Protein AF-A0A2A4WIP5-F1 (afdb_monomer_lite)

Foldseek 3Di:
DPPPPDAAEEEFEDPDDPDPDDDDDDDGPQVVVVVVCVVVVHWYKYWDDQQDWWADPNDTDGLVVVVVPWDWDFDDWDADPNDTWIKIKTKDKIKDQDFRDPDPDDDDDPGPSDDIDIWMWMKIFTAHPVRDGPDITTMIIRDDPDDSVVSVVVVSVVVVVVD

pLDDT: mean 73.3, std 21.42, range [25.03, 96.56]

Radius of gyration: 16.97 Å; chains: 1; bounding box: 53×35×49 Å

Structure (mmCIF, N/CA/C/O backbone):
data_AF-A0A2A4WIP5-F1
#
_entry.id   AF-A0A2A4WIP5-F1
#
loop_
_atom_site.group_PDB
_atom_site.id
_atom_site.type_symbol
_atom_site.label_atom_id
_atom_site.label_alt_id
_atom_site.label_comp_id
_atom_site.label_asym_id
_atom_site.label_entity_id
_atom_site.label_seq_id
_atom_site.pdbx_PDB_ins_code
_atom_site.Cartn_x
_atom_site.Cartn_y
_atom_site.Cartn_z
_atom_site.occupancy
_atom_site.B_iso_or_equiv
_atom_site.auth_seq_id
_atom_site.auth_comp_id
_atom_site.auth_asym_id
_atom_site.auth_atom_id
_atom_site.pdbx_PDB_model_num
ATOM 1 N N . MET A 1 1 ? -38.516 9.021 0.463 1.00 32.97 1 MET A N 1
ATOM 2 C CA . MET A 1 1 ? -37.370 8.826 -0.449 1.00 32.97 1 MET A CA 1
ATOM 3 C C . MET A 1 1 ? -36.103 9.028 0.365 1.00 32.97 1 MET A C 1
ATOM 5 O O . MET A 1 1 ? -35.825 10.153 0.758 1.00 32.97 1 MET A O 1
ATOM 9 N N . LEU A 1 2 ? -35.417 7.947 0.738 1.00 35.66 2 LEU A N 1
ATOM 10 C CA . LEU A 1 2 ? -34.141 8.035 1.451 1.00 35.66 2 LEU A CA 1
ATOM 11 C C . LEU A 1 2 ? -33.086 8.501 0.448 1.00 35.66 2 LEU A C 1
ATOM 13 O O . LEU A 1 2 ? -32.779 7.789 -0.504 1.00 35.66 2 LEU A O 1
ATOM 17 N N . SER A 1 3 ? -32.603 9.728 0.629 1.00 36.44 3 SER A N 1
ATOM 18 C CA . SER A 1 3 ? -31.491 10.271 -0.142 1.00 36.44 3 SER A CA 1
ATOM 19 C C . SER A 1 3 ? -30.253 9.432 0.171 1.00 36.44 3 SER A C 1
ATOM 21 O O . SER A 1 3 ? -29.687 9.522 1.259 1.00 36.44 3 SER A O 1
ATOM 23 N N . SER A 1 4 ? -29.888 8.551 -0.758 1.00 39.81 4 SER A N 1
ATOM 24 C CA . SER A 1 4 ? -28.618 7.831 -0.760 1.00 39.81 4 SER A CA 1
ATOM 25 C C . SER A 1 4 ? -27.509 8.856 -0.994 1.00 39.81 4 SER A C 1
ATOM 27 O O . SER A 1 4 ? -27.128 9.115 -2.135 1.00 39.81 4 SER A O 1
ATOM 29 N N . GLN A 1 5 ? -27.020 9.488 0.073 1.00 43.44 5 GLN A N 1
ATOM 30 C CA . GLN A 1 5 ? -25.756 10.213 0.008 1.00 43.44 5 GLN A CA 1
ATOM 31 C C . GLN A 1 5 ? -24.664 9.186 -0.288 1.00 43.44 5 GLN A C 1
ATOM 33 O O . GLN A 1 5 ? -24.347 8.352 0.558 1.00 43.44 5 GLN A O 1
ATOM 38 N N . SER A 1 6 ? -24.125 9.216 -1.507 1.00 48.66 6 SER A N 1
ATOM 39 C CA . SER A 1 6 ? -22.929 8.451 -1.846 1.00 48.66 6 SER A CA 1
ATOM 40 C C . SER A 1 6 ? -21.809 8.847 -0.879 1.00 48.66 6 SER A C 1
ATOM 42 O O . SER A 1 6 ? -21.550 10.046 -0.733 1.00 48.66 6 SER A O 1
ATOM 44 N N . PRO A 1 7 ? -21.150 7.892 -0.206 1.00 53.97 7 PRO A N 1
ATOM 45 C CA . PRO A 1 7 ? -20.068 8.217 0.709 1.00 53.97 7 PRO A CA 1
ATOM 46 C C . PRO A 1 7 ? -18.918 8.871 -0.066 1.00 53.97 7 PRO A C 1
ATOM 48 O O . PRO A 1 7 ? -18.385 8.313 -1.025 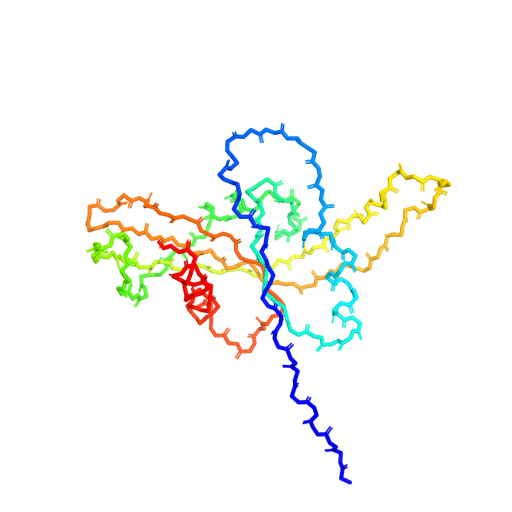1.00 53.97 7 PRO A O 1
ATOM 51 N N . SER A 1 8 ? -18.549 10.086 0.337 1.00 61.72 8 SER A N 1
ATOM 52 C CA . SER A 1 8 ? -17.430 10.825 -0.248 1.00 61.72 8 SER A CA 1
ATOM 53 C C . SER A 1 8 ? -16.105 10.126 0.069 1.00 61.72 8 SER A C 1
ATOM 55 O O . SER A 1 8 ? -15.853 9.772 1.221 1.00 61.72 8 SER A O 1
ATOM 57 N N . LEU A 1 9 ? -15.237 9.957 -0.935 1.00 64.62 9 LEU A N 1
ATOM 58 C CA . LEU A 1 9 ? -13.878 9.440 -0.752 1.00 64.62 9 LEU A CA 1
ATOM 59 C C . LEU A 1 9 ? -12.902 10.592 -0.482 1.00 64.62 9 LEU A C 1
ATOM 61 O O . LEU A 1 9 ? -12.697 11.460 -1.332 1.00 64.62 9 LEU A O 1
ATOM 65 N N . ILE A 1 10 ? -12.242 10.571 0.674 1.00 70.69 10 ILE A N 1
ATOM 66 C CA . ILE A 1 10 ? -11.171 11.507 1.024 1.00 70.69 10 ILE A CA 1
ATOM 67 C C . ILE A 1 10 ? -9.809 10.832 0.823 1.00 70.69 10 ILE A C 1
ATOM 69 O O . ILE A 1 10 ? -9.449 9.887 1.525 1.00 70.69 10 ILE A O 1
ATOM 73 N N . ILE A 1 11 ? -8.995 11.372 -0.087 1.00 66.56 11 ILE A N 1
ATOM 74 C CA . ILE A 1 11 ? -7.601 10.943 -0.280 1.00 66.56 11 ILE A CA 1
ATOM 75 C C . ILE A 1 11 ? -6.670 11.954 0.406 1.00 66.56 11 ILE A C 1
ATOM 77 O O . ILE A 1 11 ? -6.438 13.049 -0.112 1.00 66.56 11 ILE A O 1
ATOM 81 N N . ARG A 1 12 ? -6.096 11.602 1.567 1.00 62.88 12 ARG A N 1
ATOM 82 C CA . ARG A 1 12 ? -5.120 12.451 2.286 1.00 62.88 12 ARG A CA 1
ATOM 83 C C . ARG A 1 12 ? -3.723 11.845 2.289 1.00 62.88 12 ARG A C 1
ATOM 85 O O . ARG A 1 12 ? -3.531 10.648 2.430 1.00 62.88 12 ARG A O 1
ATOM 92 N N . THR A 1 13 ? -2.719 12.702 2.171 1.00 50.56 13 THR A N 1
ATOM 93 C CA . THR A 1 13 ? -1.302 12.324 2.181 1.00 50.56 13 THR A CA 1
ATOM 94 C C . THR A 1 13 ? -0.522 13.439 2.852 1.00 50.56 13 THR A C 1
ATOM 96 O O . THR A 1 13 ? -0.833 14.606 2.594 1.00 50.56 13 THR A O 1
ATOM 99 N N . PRO A 1 14 ? 0.494 13.132 3.674 1.00 39.66 14 PRO A N 1
ATOM 100 C CA . PRO A 1 14 ? 1.449 14.148 4.081 1.00 39.66 14 PRO A CA 1
ATOM 101 C C . PRO A 1 14 ? 2.129 14.715 2.826 1.00 39.66 14 PRO A C 1
ATOM 103 O O . PRO A 1 14 ? 2.626 13.962 1.987 1.00 39.66 14 PRO A O 1
ATOM 106 N N . ALA A 1 15 ? 2.100 16.039 2.668 1.00 31.72 15 ALA A N 1
ATOM 107 C CA . ALA A 1 15 ? 2.773 16.726 1.571 1.00 31.72 15 ALA A CA 1
ATOM 108 C C . ALA A 1 15 ? 4.271 16.368 1.560 1.00 31.72 15 ALA A C 1
ATOM 110 O O . ALA A 1 15 ? 4.883 16.251 2.625 1.00 31.72 15 ALA A O 1
ATOM 111 N N . LYS A 1 16 ? 4.827 16.167 0.355 1.00 35.34 16 LYS A N 1
ATOM 112 C CA . LYS A 1 16 ? 6.231 15.828 0.061 1.00 35.34 16 LYS A CA 1
ATOM 113 C C . LYS A 1 16 ? 7.215 16.320 1.132 1.00 35.34 16 LYS A C 1
ATOM 115 O O . LYS A 1 16 ? 7.577 17.492 1.160 1.00 35.34 16 LYS A O 1
ATOM 120 N N . ARG A 1 17 ? 7.744 15.386 1.922 1.00 31.23 17 ARG A N 1
ATOM 121 C CA . ARG A 1 17 ? 9.170 15.353 2.261 1.00 31.23 17 ARG A CA 1
ATOM 122 C C . ARG A 1 17 ? 9.625 13.909 2.155 1.00 31.23 17 ARG A C 1
ATOM 124 O O . ARG A 1 17 ? 9.061 13.021 2.791 1.00 31.23 17 ARG A O 1
ATOM 131 N N . GLU A 1 18 ? 10.598 13.674 1.285 1.00 37.09 18 GLU A N 1
ATOM 132 C CA . GLU A 1 18 ? 11.438 12.484 1.332 1.00 37.09 18 GLU A CA 1
ATOM 133 C C . GLU A 1 18 ? 11.967 12.362 2.767 1.00 37.09 18 GLU A C 1
ATOM 135 O O . GLU A 1 18 ? 12.732 13.205 3.223 1.00 37.09 18 GLU A O 1
ATOM 140 N N . CYS A 1 19 ? 11.493 11.381 3.534 1.00 28.95 19 CYS A N 1
ATOM 141 C CA . CYS A 1 19 ? 11.891 11.226 4.932 1.00 28.95 19 CYS A CA 1
ATOM 142 C C . CYS A 1 19 ? 12.852 10.049 5.084 1.00 28.95 19 CYS A C 1
ATOM 144 O O . CYS A 1 19 ? 12.496 9.009 5.633 1.00 28.95 19 CYS A O 1
ATOM 146 N N . ASN A 1 20 ? 14.091 10.271 4.648 1.00 25.62 20 ASN A N 1
ATOM 147 C CA . ASN A 1 20 ? 15.257 9.844 5.415 1.00 25.62 20 ASN A CA 1
ATOM 148 C C . ASN A 1 20 ? 15.462 10.884 6.530 1.00 25.62 20 ASN A C 1
ATOM 150 O O . ASN A 1 20 ? 16.055 11.918 6.262 1.00 25.62 20 ASN A O 1
ATOM 154 N N . TYR A 1 21 ? 14.885 10.660 7.718 1.00 25.03 21 TYR A N 1
ATOM 155 C CA . TYR A 1 21 ? 15.354 11.072 9.063 1.00 25.03 21 TYR A CA 1
ATOM 156 C C . TYR A 1 21 ? 14.197 11.014 10.086 1.00 25.03 21 TYR A C 1
ATOM 158 O O . TYR A 1 21 ? 13.045 11.284 9.728 1.00 25.03 21 TYR A O 1
ATOM 166 N N . PRO A 1 22 ? 14.465 10.665 11.361 1.00 37.84 22 PRO A N 1
ATOM 167 C CA . PRO A 1 22 ? 13.455 10.622 12.403 1.00 37.84 22 PRO A CA 1
ATOM 168 C C . PRO A 1 22 ? 13.211 12.010 13.022 1.00 37.84 22 PRO A C 1
ATOM 170 O O . PRO A 1 22 ? 14.144 12.735 13.346 1.00 37.84 22 PRO A O 1
ATOM 173 N N . ASP A 1 23 ? 11.928 12.277 13.274 1.00 31.64 23 ASP A N 1
ATOM 174 C CA . ASP A 1 23 ? 11.356 13.079 14.369 1.00 31.64 23 ASP A CA 1
ATOM 175 C C . ASP A 1 23 ? 10.575 14.376 14.027 1.00 31.64 23 ASP A C 1
ATOM 177 O O . ASP A 1 23 ? 10.993 15.239 13.262 1.00 31.64 23 ASP A O 1
ATOM 181 N N . ARG A 1 24 ? 9.433 14.470 14.732 1.00 29.50 24 ARG A N 1
ATOM 182 C CA . ARG A 1 24 ? 8.460 15.561 14.978 1.00 29.50 24 ARG A CA 1
ATOM 183 C C . ARG A 1 24 ? 7.457 15.986 13.898 1.00 29.50 24 ARG A C 1
ATOM 185 O O . ARG A 1 24 ? 7.794 16.429 12.811 1.00 29.50 24 ARG A O 1
ATOM 192 N N . GLY A 1 25 ? 6.184 15.977 14.311 1.00 31.66 25 GLY A N 1
ATOM 193 C CA . GLY A 1 25 ? 5.086 16.725 13.688 1.00 31.66 25 GLY A CA 1
ATOM 194 C C . GLY A 1 25 ? 4.093 15.843 12.942 1.00 31.66 25 GLY A C 1
ATOM 195 O O . GLY A 1 25 ? 4.315 15.471 11.791 1.00 31.66 25 GLY A O 1
ATOM 196 N N . GLY A 1 26 ? 3.010 15.469 13.624 1.00 47.72 26 GLY A N 1
ATOM 197 C CA . GLY A 1 26 ? 1.880 14.742 13.063 1.00 47.72 26 GLY A CA 1
ATOM 198 C C . GLY A 1 26 ? 0.687 15.666 12.895 1.00 47.72 26 GLY A C 1
ATOM 199 O O . GLY A 1 26 ? 0.313 16.322 13.855 1.00 47.72 26 GLY A O 1
ATOM 200 N N . GLU A 1 27 ? 0.088 15.665 11.706 1.00 41.56 27 GLU A N 1
ATOM 201 C CA . GLU A 1 27 ? -1.247 16.238 11.468 1.00 41.56 27 GLU A CA 1
ATOM 202 C C . GLU A 1 27 ? -2.054 15.406 10.453 1.00 41.56 27 GLU A C 1
ATOM 204 O O . GLU A 1 27 ? -3.265 15.273 10.602 1.00 41.56 27 GLU A O 1
ATOM 209 N N . ALA A 1 28 ? -1.409 14.741 9.484 1.00 39.84 28 ALA A N 1
ATOM 210 C CA . ALA A 1 28 ? -2.116 13.943 8.471 1.00 39.84 28 ALA A CA 1
ATOM 211 C C . ALA A 1 28 ? -2.445 12.491 8.890 1.00 39.84 28 ALA A C 1
ATOM 213 O O . ALA A 1 28 ? -3.459 11.963 8.449 1.00 39.84 28 ALA A O 1
ATOM 214 N N . ASP A 1 29 ? -1.646 11.878 9.775 1.00 50.09 29 ASP A N 1
ATOM 215 C CA . ASP A 1 29 ? -1.783 10.465 10.201 1.00 50.09 29 ASP A CA 1
ATOM 216 C C . ASP A 1 29 ? -2.377 10.320 11.616 1.00 50.09 29 ASP A C 1
ATOM 218 O O . ASP A 1 29 ? -2.203 9.307 12.305 1.00 50.09 29 ASP A O 1
ATOM 222 N N . SER A 1 30 ? -3.008 11.375 12.127 1.00 57.28 30 SER A N 1
ATOM 223 C CA . SER A 1 30 ? -3.600 11.345 13.460 1.00 57.28 30 SER A CA 1
ATOM 224 C C . SER A 1 30 ? -4.820 10.432 13.439 1.00 57.28 30 SER A C 1
ATOM 226 O O . SER A 1 30 ? -5.824 10.759 12.818 1.00 57.28 30 SER A O 1
ATOM 228 N N . ILE A 1 31 ? -4.766 9.319 14.180 1.00 62.38 31 ILE A N 1
ATOM 229 C CA . ILE A 1 31 ? -5.895 8.386 14.344 1.00 62.38 31 ILE A CA 1
ATOM 230 C C . ILE A 1 31 ? -7.194 9.081 14.796 1.00 62.38 31 ILE A C 1
ATOM 232 O O . ILE A 1 31 ? -8.275 8.554 14.582 1.00 62.38 31 ILE A O 1
ATOM 236 N N . GLY A 1 32 ? -7.098 10.282 15.381 1.00 60.56 32 GLY A N 1
ATOM 237 C CA . GLY A 1 32 ? -8.252 11.135 15.666 1.00 60.56 32 GLY A CA 1
ATOM 238 C C . GLY A 1 32 ? -9.052 11.528 14.418 1.00 60.56 32 GLY A C 1
ATOM 239 O O . GLY A 1 32 ? -10.268 11.412 14.446 1.00 60.56 32 GLY A O 1
ATOM 240 N N . HIS A 1 33 ? -8.395 11.905 13.314 1.00 66.50 33 HIS A N 1
ATOM 241 C CA . HIS A 1 33 ? -9.088 12.207 12.053 1.00 66.50 33 HIS A CA 1
ATOM 242 C C . HIS A 1 33 ? -9.711 10.951 11.440 1.00 66.50 33 HIS A C 1
ATOM 244 O O . HIS A 1 33 ? -10.838 10.999 10.969 1.00 66.50 33 HIS A O 1
ATOM 250 N N . ILE A 1 34 ? -9.007 9.816 11.507 1.00 70.06 34 ILE A N 1
ATOM 251 C CA . ILE A 1 34 ? -9.531 8.533 11.020 1.00 70.06 34 ILE A CA 1
ATOM 252 C C . ILE A 1 34 ? -10.792 8.140 11.799 1.00 70.06 34 ILE A C 1
ATOM 254 O O . ILE A 1 34 ? -11.788 7.779 11.191 1.00 70.06 34 ILE A O 1
ATOM 258 N N . ARG A 1 35 ? -10.786 8.262 13.133 1.00 70.38 35 ARG A N 1
ATOM 259 C CA . ARG A 1 35 ? -11.968 7.975 13.964 1.00 70.38 35 ARG A CA 1
ATOM 260 C C . ARG A 1 35 ? -13.137 8.903 13.665 1.00 70.38 35 ARG A C 1
ATOM 262 O O . ARG A 1 35 ? -14.259 8.426 13.592 1.00 70.38 35 ARG A O 1
ATOM 269 N N . GLN A 1 36 ? -12.870 10.190 13.455 1.00 71.00 36 GLN A N 1
ATOM 270 C CA . GLN A 1 36 ? -13.908 11.127 13.039 1.00 71.00 36 GLN A CA 1
ATOM 271 C C . GLN A 1 36 ? -14.527 10.707 11.696 1.00 71.00 36 GLN A C 1
ATOM 273 O O . GLN A 1 36 ? -15.743 10.700 11.559 1.00 71.00 36 GLN A O 1
ATOM 278 N N . TRP A 1 37 ? -13.714 10.287 10.722 1.00 74.44 37 TRP A N 1
ATOM 279 C CA . TRP A 1 37 ? -14.227 9.791 9.442 1.00 74.44 37 TRP A CA 1
ATOM 280 C C . TRP A 1 37 ? -15.006 8.483 9.571 1.00 74.44 37 TRP A C 1
ATOM 282 O O . TRP A 1 37 ? -16.000 8.317 8.874 1.00 74.44 37 TRP A O 1
ATOM 292 N N . GLU A 1 38 ? -14.609 7.582 10.471 1.00 73.06 38 GLU A N 1
ATOM 293 C CA . GLU A 1 38 ? -15.395 6.379 10.776 1.00 73.06 38 GLU A CA 1
ATOM 294 C C . GLU A 1 38 ? -16.765 6.730 11.379 1.00 73.06 38 GLU A C 1
ATOM 296 O O . GLU A 1 38 ? -17.779 6.178 10.954 1.00 73.06 38 GLU A O 1
ATOM 301 N N . GLU A 1 39 ? -16.820 7.679 12.320 1.00 74.69 39 GLU A N 1
ATOM 302 C CA . GLU A 1 39 ? -18.083 8.174 12.894 1.00 74.69 39 GLU A CA 1
ATOM 303 C C . GLU A 1 39 ? -18.974 8.835 11.828 1.00 74.69 39 GLU A C 1
ATOM 305 O O . GLU A 1 39 ? -20.187 8.623 11.810 1.00 74.69 39 GLU A O 1
ATOM 310 N N . GLU A 1 40 ? -18.368 9.572 10.896 1.00 76.50 40 GLU A N 1
ATOM 311 C CA . GLU A 1 40 ? -19.046 10.231 9.773 1.00 76.50 40 GLU A CA 1
ATOM 312 C C . GLU A 1 40 ? -19.327 9.285 8.582 1.00 76.50 40 GLU A C 1
ATOM 314 O O . GLU A 1 40 ? -19.914 9.713 7.589 1.00 76.50 40 GLU A O 1
ATOM 319 N N . LYS A 1 41 ? -18.951 7.996 8.670 1.00 77.44 41 LYS A N 1
ATOM 320 C CA . LYS A 1 41 ? -19.075 6.985 7.595 1.00 77.44 41 LYS A CA 1
ATOM 321 C C . LYS A 1 41 ? -18.429 7.412 6.270 1.00 77.44 41 LYS A C 1
ATOM 323 O O . LYS A 1 41 ? -18.924 7.114 5.183 1.00 77.44 41 LYS A O 1
ATOM 328 N N . ILE A 1 42 ? -17.311 8.119 6.367 1.00 79.94 42 ILE A N 1
ATOM 329 C CA . ILE A 1 42 ? -16.542 8.618 5.232 1.00 79.94 42 ILE A CA 1
ATOM 330 C C . ILE A 1 42 ? -15.520 7.568 4.801 1.00 79.94 42 ILE A C 1
ATOM 332 O O . ILE A 1 42 ? -14.794 6.991 5.615 1.00 79.94 42 ILE A O 1
ATOM 336 N N . HIS A 1 43 ? -15.411 7.365 3.492 1.00 83.94 43 HIS A N 1
ATOM 337 C CA . HIS A 1 43 ? -14.356 6.544 2.919 1.00 83.94 43 HIS A CA 1
ATOM 338 C C . HIS A 1 43 ? -13.048 7.322 2.846 1.00 83.94 43 HIS A C 1
ATOM 340 O O . HIS A 1 43 ? -13.010 8.474 2.410 1.00 83.94 43 HIS A O 1
ATOM 346 N N . TRP A 1 44 ? -11.950 6.685 3.236 1.00 84.00 44 TRP A N 1
ATOM 347 C CA . TRP A 1 44 ? -10.646 7.325 3.271 1.00 84.00 44 TRP A CA 1
ATOM 348 C C . TRP A 1 44 ? -9.534 6.434 2.727 1.00 84.00 44 TRP A C 1
ATOM 350 O O . TRP A 1 44 ? -9.541 5.206 2.839 1.00 84.00 44 TRP A O 1
ATOM 360 N N . LEU A 1 45 ? -8.539 7.095 2.143 1.00 85.88 45 LEU A N 1
ATOM 361 C CA . LEU A 1 45 ? -7.284 6.512 1.691 1.00 85.88 45 LEU A CA 1
ATOM 362 C C . LEU A 1 45 ? -6.146 7.408 2.173 1.00 85.88 45 LEU A C 1
ATOM 364 O O . LEU A 1 45 ? -6.082 8.589 1.816 1.00 85.88 45 LEU A O 1
ATOM 368 N N . THR A 1 46 ? -5.245 6.846 2.975 1.00 84.06 46 THR A N 1
ATOM 369 C CA . THR A 1 46 ? -4.076 7.559 3.490 1.00 84.06 46 THR A CA 1
ATOM 370 C C . THR A 1 46 ? -2.781 6.826 3.187 1.00 84.06 46 THR A C 1
ATOM 372 O O . THR A 1 46 ? -2.720 5.598 3.168 1.00 84.06 46 THR A O 1
ATOM 375 N N . ARG A 1 47 ? -1.707 7.580 2.936 1.00 86.31 47 ARG A N 1
ATOM 376 C CA . ARG A 1 47 ? -0.364 7.000 2.854 1.00 86.31 47 ARG A CA 1
ATOM 377 C C . ARG A 1 47 ? 0.212 6.881 4.256 1.00 86.31 47 ARG A C 1
ATOM 379 O O . ARG A 1 47 ? 0.470 7.889 4.904 1.00 86.31 47 ARG A O 1
ATOM 386 N N . SER A 1 48 ? 0.509 5.660 4.673 1.00 80.88 48 SER A N 1
ATOM 387 C CA . SER A 1 48 ? 1.191 5.405 5.932 1.00 80.88 48 SER A CA 1
ATOM 388 C C . SER A 1 48 ? 2.688 5.690 5.838 1.00 80.88 48 SER A C 1
ATOM 390 O O . SER A 1 48 ? 3.352 5.391 4.840 1.00 80.88 48 SER A O 1
ATOM 392 N N . ARG A 1 49 ? 3.257 6.176 6.944 1.00 77.12 49 ARG A N 1
ATOM 393 C CA . ARG A 1 49 ? 4.705 6.130 7.170 1.00 77.12 49 ARG A CA 1
ATOM 394 C C . ARG A 1 49 ? 5.171 4.680 7.326 1.00 77.12 49 ARG A C 1
ATOM 396 O O . ARG A 1 49 ? 4.438 3.823 7.814 1.00 77.12 49 ARG A O 1
ATOM 403 N N . ILE A 1 50 ? 6.423 4.437 6.953 1.00 71.00 50 ILE A N 1
ATOM 404 C CA . ILE A 1 50 ? 7.097 3.129 7.042 1.00 71.00 50 ILE A CA 1
ATOM 405 C C . ILE A 1 50 ? 7.112 2.612 8.492 1.00 71.00 50 ILE A C 1
ATOM 407 O O . ILE A 1 50 ? 6.794 1.456 8.757 1.00 71.00 50 ILE A O 1
ATOM 411 N N . ASN A 1 51 ? 7.374 3.514 9.443 1.00 72.69 51 ASN A N 1
ATOM 412 C CA . ASN A 1 51 ? 7.453 3.209 10.874 1.00 72.69 51 ASN A CA 1
ATOM 413 C C . ASN A 1 51 ? 6.095 3.205 11.597 1.00 72.69 51 ASN A C 1
ATOM 415 O O . ASN A 1 51 ? 6.063 3.044 12.822 1.00 72.69 51 ASN A O 1
ATOM 419 N N . SER A 1 52 ? 4.984 3.421 10.886 1.00 76.00 52 SER A N 1
ATOM 420 C CA . SER A 1 52 ? 3.654 3.322 11.488 1.00 76.00 52 SER A CA 1
ATOM 421 C C . SER A 1 52 ? 3.417 1.904 11.984 1.00 76.00 52 SER A C 1
ATOM 423 O O . SER A 1 52 ? 3.771 0.939 11.310 1.00 76.00 52 SER A O 1
ATOM 425 N N . ARG A 1 53 ? 2.829 1.787 13.174 1.00 80.25 53 ARG A N 1
ATOM 426 C CA . ARG A 1 53 ? 2.485 0.500 13.773 1.00 80.25 53 ARG A CA 1
ATOM 427 C C . ARG A 1 53 ? 1.015 0.183 13.544 1.00 80.25 53 ARG A C 1
ATOM 429 O O . ARG A 1 53 ? 0.167 1.038 13.805 1.00 80.25 53 ARG A O 1
ATOM 436 N N . VAL A 1 54 ? 0.753 -1.036 13.101 1.00 81.94 54 VAL A N 1
ATOM 437 C CA . VAL A 1 54 ? -0.572 -1.600 12.839 1.00 81.94 54 VAL A CA 1
ATOM 438 C C . VAL A 1 54 ? -0.651 -2.971 13.495 1.00 81.94 54 VAL A C 1
ATOM 440 O O . VAL A 1 54 ? 0.357 -3.661 13.626 1.00 81.94 54 VAL A O 1
ATOM 443 N N . GLU A 1 55 ? -1.832 -3.340 13.963 1.00 84.19 55 GLU A N 1
ATOM 444 C CA . GLU A 1 55 ? -2.095 -4.689 14.440 1.00 84.19 55 GLU A CA 1
ATOM 445 C C . GLU A 1 55 ? -2.361 -5.584 13.226 1.00 84.19 55 GLU A C 1
ATOM 447 O O . GLU A 1 55 ? -3.270 -5.328 12.430 1.00 84.19 55 GLU A O 1
ATOM 452 N N . TYR A 1 56 ? -1.527 -6.605 13.075 1.00 83.81 56 TYR A N 1
ATOM 453 C CA . TYR A 1 56 ? -1.585 -7.606 12.020 1.00 83.81 56 TYR A CA 1
ATOM 454 C C . TYR A 1 56 ? -1.446 -8.981 12.677 1.00 83.81 56 TYR A C 1
ATOM 456 O O . TYR A 1 56 ? -0.540 -9.194 13.478 1.00 83.81 56 TYR A O 1
ATOM 464 N N . SER A 1 57 ? -2.383 -9.889 12.399 1.00 81.19 57 SER A N 1
ATOM 465 C CA . SER A 1 57 ? -2.411 -11.243 12.983 1.00 81.19 57 SER A CA 1
ATOM 466 C C . SER A 1 57 ? -2.338 -11.290 14.522 1.00 81.19 57 SER A C 1
ATOM 468 O O . SER A 1 57 ? -1.807 -12.234 15.092 1.00 81.19 57 SER A O 1
ATOM 470 N N . GLY A 1 58 ? -2.881 -10.273 15.204 1.00 79.06 58 GLY A N 1
ATOM 471 C CA . GLY A 1 58 ? -2.874 -10.170 16.672 1.00 79.06 58 GLY A CA 1
ATOM 472 C C . GLY A 1 58 ? -1.606 -9.552 17.271 1.00 79.06 58 GLY A C 1
ATOM 473 O O . GLY A 1 58 ? -1.538 -9.364 18.483 1.00 79.06 58 GLY A O 1
ATOM 474 N N . GLU A 1 59 ? -0.628 -9.178 16.442 1.00 82.38 59 GLU A N 1
ATOM 475 C CA . GLU A 1 59 ? 0.611 -8.541 16.880 1.00 82.38 59 GLU A CA 1
ATOM 476 C C . GLU A 1 59 ? 0.738 -7.110 16.356 1.00 82.38 59 GLU A C 1
ATOM 478 O O . GLU A 1 59 ? 0.372 -6.783 15.226 1.00 82.38 59 GLU A O 1
ATOM 483 N N . LEU A 1 60 ? 1.300 -6.223 17.180 1.00 83.19 60 LEU A N 1
ATOM 484 C CA . LEU A 1 60 ? 1.570 -4.846 16.780 1.00 83.19 60 LEU A CA 1
ATOM 485 C C . LEU A 1 60 ? 2.897 -4.764 16.010 1.00 83.19 60 LEU A C 1
ATOM 487 O O . LEU A 1 60 ? 3.972 -4.677 16.609 1.00 83.19 60 LEU A O 1
ATOM 491 N N . MET A 1 61 ? 2.818 -4.699 14.685 1.00 83.44 61 MET A N 1
ATOM 492 C CA . MET A 1 61 ? 3.973 -4.694 13.781 1.00 83.44 61 MET A CA 1
ATOM 493 C C . MET A 1 61 ? 4.100 -3.368 13.024 1.00 83.44 61 MET A C 1
ATOM 495 O O . MET A 1 61 ? 3.149 -2.590 12.923 1.00 83.44 61 MET A O 1
ATOM 499 N N . ARG A 1 62 ? 5.288 -3.061 12.489 1.00 85.00 62 ARG A N 1
ATOM 500 C CA . ARG A 1 62 ? 5.443 -1.919 11.571 1.00 85.00 62 ARG A CA 1
ATOM 501 C C . ARG A 1 62 ? 4.843 -2.260 10.207 1.00 85.00 62 ARG A C 1
ATOM 503 O O . ARG A 1 62 ? 5.022 -3.379 9.736 1.00 85.00 62 ARG A O 1
ATOM 510 N N . CYS A 1 63 ? 4.230 -1.285 9.535 1.00 84.88 63 CYS A N 1
ATOM 511 C CA . CYS A 1 63 ? 3.672 -1.469 8.188 1.00 84.88 63 CYS A CA 1
ATOM 512 C C . CYS A 1 63 ? 4.696 -2.037 7.193 1.00 84.88 63 CYS A C 1
ATOM 514 O O . CYS A 1 63 ? 4.333 -2.809 6.316 1.00 84.88 63 CYS A O 1
ATOM 516 N N . GLU A 1 64 ? 5.971 -1.670 7.328 1.00 84.94 64 GLU A N 1
ATOM 517 C CA . GLU A 1 64 ? 7.058 -2.243 6.529 1.00 84.94 64 GLU A CA 1
ATOM 518 C C . GLU A 1 64 ? 7.260 -3.740 6.756 1.00 84.94 64 GLU A C 1
ATOM 520 O O . GLU A 1 64 ? 7.329 -4.486 5.787 1.00 84.94 64 GLU A O 1
ATOM 525 N N . GLN A 1 65 ? 7.289 -4.180 8.014 1.00 86.69 65 GLN A N 1
ATOM 526 C CA . GLN A 1 65 ? 7.462 -5.595 8.352 1.00 86.69 65 GLN A CA 1
ATOM 527 C C . GLN A 1 65 ? 6.276 -6.420 7.851 1.00 86.69 65 GLN A C 1
ATOM 529 O O . GLN A 1 65 ? 6.460 -7.512 7.328 1.00 86.69 65 GLN A O 1
ATOM 534 N N . VAL A 1 66 ? 5.061 -5.870 7.954 1.00 87.81 66 VAL A N 1
ATOM 535 C CA . VAL A 1 66 ? 3.873 -6.486 7.352 1.00 87.81 66 VAL A CA 1
ATOM 53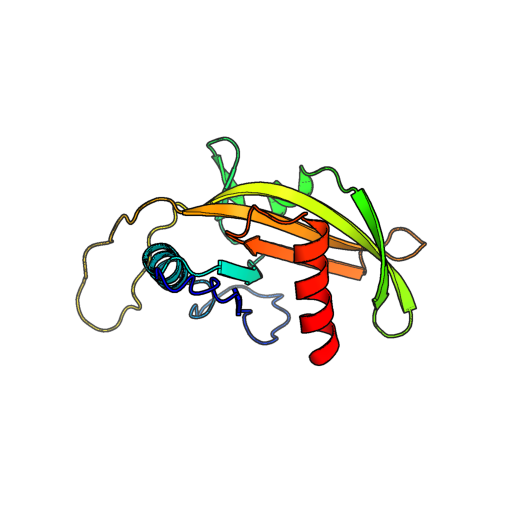6 C C . VAL A 1 66 ? 4.057 -6.586 5.837 1.00 87.81 66 VAL A C 1
ATOM 538 O O . VAL A 1 66 ? 3.894 -7.658 5.274 1.00 87.81 66 VAL A O 1
ATOM 541 N N . ALA A 1 67 ? 4.479 -5.503 5.177 1.00 89.31 67 ALA A N 1
ATOM 542 C CA . ALA A 1 67 ? 4.684 -5.455 3.730 1.00 89.31 67 ALA A CA 1
ATOM 543 C C . ALA A 1 67 ? 5.760 -6.417 3.195 1.00 89.31 67 ALA A C 1
ATOM 545 O O . ALA A 1 67 ? 5.743 -6.722 2.002 1.00 89.31 67 ALA A O 1
ATOM 546 N N . GLU A 1 68 ? 6.715 -6.842 4.020 1.00 88.75 68 GLU A N 1
ATOM 547 C CA . GLU A 1 68 ? 7.729 -7.848 3.673 1.00 88.75 68 GLU A CA 1
ATOM 548 C C . GLU A 1 68 ? 7.170 -9.274 3.682 1.00 88.75 68 GLU A C 1
ATOM 550 O O . GLU A 1 68 ? 7.661 -10.118 2.940 1.00 88.75 68 GLU A O 1
ATOM 555 N N . GLN A 1 69 ? 6.118 -9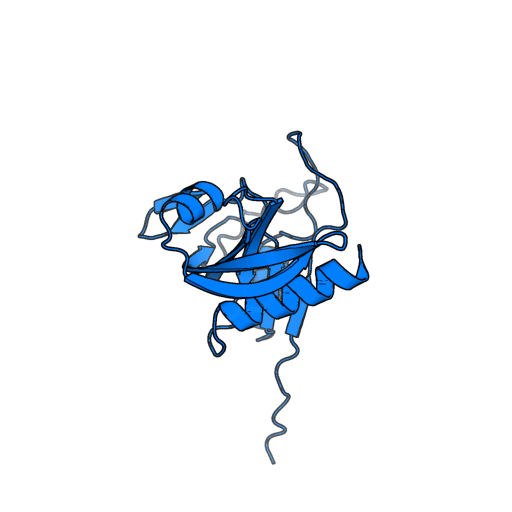.526 4.463 1.00 90.50 69 GLN A N 1
ATOM 556 C CA . GLN A 1 69 ? 5.464 -10.834 4.559 1.00 90.50 69 GLN A CA 1
ATOM 557 C C . GLN A 1 69 ? 4.394 -11.054 3.482 1.00 90.50 69 GLN A C 1
ATOM 559 O O . GLN A 1 69 ? 3.881 -12.163 3.338 1.00 90.50 69 GLN A O 1
ATOM 564 N N . LEU A 1 70 ? 4.029 -10.010 2.730 1.00 92.19 70 LEU A N 1
ATOM 565 C CA . LEU A 1 70 ? 2.972 -10.105 1.729 1.00 92.19 70 LEU A CA 1
ATOM 566 C C . LEU A 1 70 ? 3.473 -10.681 0.404 1.00 92.19 70 LEU A C 1
ATOM 568 O O . LEU A 1 70 ? 4.559 -10.356 -0.078 1.00 92.19 70 LEU A O 1
ATOM 572 N N . SER A 1 71 ? 2.606 -11.466 -0.232 1.00 92.69 71 SER A N 1
ATOM 573 C CA . SER A 1 71 ? 2.792 -11.922 -1.609 1.00 92.69 71 SER A CA 1
ATOM 574 C C . SER A 1 71 ? 2.270 -10.871 -2.585 1.00 92.69 71 SER A C 1
ATOM 576 O O . SER A 1 71 ? 1.121 -10.442 -2.495 1.00 92.69 71 SER A O 1
ATOM 578 N N . PHE A 1 72 ? 3.122 -10.444 -3.515 1.00 93.75 72 PHE A N 1
ATOM 579 C CA . PHE A 1 72 ? 2.794 -9.397 -4.478 1.00 93.75 72 PHE A CA 1
ATOM 580 C C . PHE A 1 72 ? 2.301 -9.985 -5.793 1.00 93.75 72 PHE A C 1
ATOM 582 O O . PHE A 1 72 ? 2.925 -10.882 -6.357 1.00 93.75 72 PHE A O 1
ATOM 589 N N . THR A 1 73 ? 1.241 -9.390 -6.329 1.00 94.88 73 THR A N 1
ATOM 590 C CA . THR A 1 73 ? 0.712 -9.710 -7.655 1.00 94.88 73 THR A CA 1
ATOM 591 C C . THR A 1 73 ? 1.119 -8.624 -8.641 1.00 94.88 73 THR A C 1
ATOM 593 O O . THR A 1 73 ? 0.999 -7.430 -8.355 1.00 94.88 73 THR A O 1
ATOM 596 N N . LYS A 1 74 ? 1.605 -9.025 -9.817 1.00 95.25 74 LYS A N 1
ATOM 597 C CA . LYS A 1 74 ? 1.907 -8.119 -10.928 1.00 95.25 74 LYS A CA 1
ATOM 598 C C . LYS A 1 74 ? 0.603 -7.692 -11.601 1.00 95.25 74 LYS A C 1
ATOM 600 O O . LYS A 1 74 ? -0.091 -8.537 -12.151 1.00 95.25 74 LYS A O 1
ATOM 605 N N . ILE A 1 75 ? 0.284 -6.398 -11.574 1.00 95.44 75 ILE A N 1
ATOM 606 C CA . ILE A 1 75 ? -1.033 -5.902 -12.004 1.00 95.44 75 ILE A CA 1
ATOM 607 C C . ILE A 1 75 ? -0.981 -5.238 -13.381 1.00 95.44 75 ILE A C 1
ATOM 609 O O . ILE A 1 75 ? -1.667 -5.658 -14.306 1.00 95.44 75 ILE A O 1
ATOM 613 N N . ARG A 1 76 ? -0.205 -4.157 -13.524 1.00 93.19 76 ARG A N 1
ATOM 614 C CA . ARG A 1 76 ? -0.271 -3.282 -14.708 1.00 93.19 76 ARG A CA 1
ATOM 615 C C . ARG A 1 76 ? 1.047 -2.580 -14.987 1.00 93.19 76 ARG A C 1
ATOM 617 O O . ARG A 1 76 ? 1.892 -2.467 -14.099 1.00 93.19 76 ARG A O 1
ATOM 624 N N . LYS A 1 77 ? 1.204 -2.071 -16.209 1.00 93.81 77 LYS A N 1
ATOM 625 C CA . LYS A 1 77 ? 2.278 -1.128 -16.530 1.00 93.81 77 LYS A CA 1
ATOM 626 C C . LYS A 1 77 ? 1.876 0.284 -16.122 1.00 93.81 77 LYS A C 1
ATOM 628 O O . LYS A 1 77 ? 0.732 0.686 -16.314 1.00 93.81 77 LYS A O 1
ATOM 633 N N . VAL A 1 78 ? 2.825 1.027 -15.573 1.00 92.00 78 VAL A N 1
ATOM 634 C CA . VAL A 1 78 ? 2.681 2.433 -15.203 1.00 92.00 78 VAL A CA 1
ATOM 635 C C . VAL A 1 78 ? 3.874 3.223 -15.716 1.00 92.00 78 VAL A C 1
ATOM 637 O O . VAL A 1 78 ? 4.979 2.695 -15.850 1.00 92.00 78 VAL A O 1
ATOM 640 N N . ASN A 1 79 ? 3.659 4.506 -15.982 1.00 90.06 79 ASN A N 1
ATOM 641 C CA . ASN A 1 79 ? 4.750 5.411 -16.300 1.00 90.06 79 ASN A CA 1
ATOM 642 C C . ASN A 1 79 ? 5.358 5.955 -15.000 1.00 90.06 79 ASN A C 1
ATOM 644 O O . ASN A 1 79 ? 4.651 6.540 -14.175 1.00 90.06 79 ASN A O 1
ATOM 648 N N . TYR A 1 80 ? 6.662 5.778 -14.826 1.00 85.75 80 TYR A N 1
ATOM 649 C CA . TYR A 1 80 ? 7.422 6.338 -13.718 1.00 85.75 80 TYR A CA 1
ATOM 650 C C . TYR A 1 80 ? 8.614 7.118 -14.271 1.00 85.75 80 TYR A C 1
ATOM 652 O O . TYR A 1 80 ? 9.515 6.541 -14.878 1.00 85.75 80 TYR A O 1
ATOM 660 N N . LYS A 1 81 ? 8.607 8.445 -14.081 1.00 82.69 81 LYS A N 1
ATOM 661 C CA . LYS A 1 81 ? 9.646 9.365 -14.586 1.00 82.69 81 LYS A CA 1
ATOM 662 C C . LYS A 1 81 ? 9.968 9.163 -16.081 1.00 82.69 81 LYS A C 1
ATOM 664 O O . LYS A 1 81 ? 11.130 9.155 -16.477 1.00 82.69 81 LYS A O 1
ATOM 669 N N . GLY A 1 82 ? 8.938 8.949 -16.903 1.00 84.06 82 GLY A N 1
ATOM 670 C CA . GLY A 1 82 ? 9.075 8.731 -18.348 1.00 84.06 82 GLY A CA 1
ATOM 671 C C . GLY A 1 82 ? 9.444 7.300 -18.761 1.00 84.06 82 GLY A C 1
ATOM 672 O O . GLY A 1 82 ? 9.556 7.036 -19.955 1.00 84.06 82 GLY A O 1
ATOM 673 N N . LYS A 1 83 ? 9.623 6.369 -17.814 1.00 87.00 83 LYS A N 1
ATOM 674 C CA . LYS A 1 83 ? 9.924 4.956 -18.086 1.00 87.00 83 LYS A CA 1
ATOM 675 C C . LYS A 1 83 ? 8.719 4.064 -17.798 1.00 87.00 83 LYS A C 1
ATOM 677 O O . LYS A 1 83 ? 8.065 4.197 -16.764 1.00 87.00 83 LYS A O 1
ATOM 682 N N . GLN A 1 84 ? 8.467 3.107 -18.688 1.00 90.94 84 GLN A N 1
ATOM 683 C CA . GLN A 1 84 ? 7.474 2.054 -18.470 1.00 90.94 84 GLN A CA 1
ATOM 684 C C . GLN A 1 84 ? 7.976 1.087 -17.396 1.00 90.94 84 GLN A C 1
ATOM 686 O O . GLN A 1 84 ? 9.051 0.511 -17.528 1.00 90.94 84 GLN A O 1
ATOM 691 N N . CYS A 1 85 ? 7.200 0.943 -16.328 1.00 93.12 85 CYS A N 1
ATOM 692 C CA . CYS A 1 85 ? 7.521 0.122 -15.166 1.00 93.12 85 CYS A CA 1
ATOM 693 C C . CYS A 1 85 ? 6.307 -0.731 -14.787 1.00 93.12 85 CYS A C 1
ATOM 695 O O . CYS A 1 85 ? 5.179 -0.420 -15.167 1.00 93.12 85 CYS A O 1
ATOM 697 N N . TRP A 1 86 ? 6.505 -1.791 -14.009 1.00 94.50 86 TRP A N 1
ATOM 698 C CA . TRP A 1 86 ? 5.414 -2.647 -13.549 1.00 94.50 86 TRP A CA 1
ATOM 699 C C . TRP A 1 86 ? 4.967 -2.279 -12.140 1.00 94.50 86 TRP A C 1
ATOM 701 O O . TRP A 1 86 ? 5.778 -2.210 -11.219 1.00 94.50 86 TRP A O 1
ATOM 711 N N . GLN A 1 87 ? 3.663 -2.094 -11.959 1.00 95.12 87 GLN A N 1
ATOM 712 C CA . GLN A 1 87 ? 3.045 -1.963 -10.649 1.00 95.12 87 GLN A CA 1
ATOM 713 C C . GLN A 1 87 ? 2.681 -3.346 -10.107 1.00 95.12 87 GLN A C 1
ATOM 715 O O . GLN A 1 87 ? 1.935 -4.109 -10.729 1.00 95.12 87 GLN A O 1
ATOM 720 N N . TRP A 1 88 ? 3.196 -3.631 -8.920 1.00 96.19 88 TRP A N 1
ATOM 721 C CA . TRP A 1 88 ? 2.913 -4.816 -8.130 1.00 96.19 88 TRP A CA 1
ATOM 722 C C . TRP A 1 88 ? 2.139 -4.413 -6.884 1.00 96.19 88 TRP A C 1
ATOM 724 O O . TRP A 1 88 ? 2.486 -3.425 -6.232 1.00 96.19 88 TRP A O 1
ATOM 734 N N . VAL A 1 89 ? 1.101 -5.171 -6.551 1.00 96.56 89 VAL A N 1
ATOM 735 C CA . VAL A 1 89 ? 0.200 -4.854 -5.442 1.00 96.56 89 VAL A CA 1
ATOM 736 C C . VAL A 1 89 ? 0.057 -6.064 -4.534 1.00 96.56 89 VAL A C 1
ATOM 738 O O . VAL A 1 89 ? -0.045 -7.197 -5.002 1.00 96.56 89 VAL A O 1
ATOM 741 N N . ALA A 1 90 ? 0.059 -5.806 -3.235 1.00 95.56 90 ALA A N 1
ATOM 742 C CA . ALA A 1 90 ? -0.356 -6.751 -2.216 1.00 95.56 90 ALA A CA 1
ATOM 743 C C . ALA A 1 90 ? -1.312 -6.055 -1.250 1.00 95.56 90 ALA A C 1
ATOM 745 O O . ALA A 1 90 ? -1.244 -4.834 -1.082 1.00 95.56 90 ALA A O 1
ATOM 746 N N . GLU A 1 91 ? -2.173 -6.816 -0.589 1.00 94.94 91 GLU A N 1
ATOM 747 C CA . GLU A 1 91 ? -3.019 -6.286 0.470 1.00 94.94 91 GLU A CA 1
ATOM 748 C C . GLU A 1 91 ? -3.110 -7.227 1.662 1.00 94.94 91 GLU A C 1
ATOM 750 O O . GLU A 1 91 ? -2.828 -8.420 1.561 1.00 94.94 91 GLU A O 1
ATOM 755 N N . THR A 1 92 ? -3.508 -6.666 2.798 1.00 92.88 92 THR A N 1
ATOM 756 C CA . THR A 1 92 ? -3.894 -7.430 3.977 1.00 92.88 92 THR A CA 1
ATOM 757 C C . THR A 1 92 ? -4.862 -6.632 4.849 1.00 92.88 92 THR A C 1
ATOM 759 O O . THR A 1 92 ? -4.708 -5.410 4.967 1.00 92.88 92 THR A O 1
ATOM 762 N N . PRO A 1 93 ? -5.829 -7.282 5.520 1.00 91.44 93 PRO A N 1
ATOM 763 C CA . PRO A 1 93 ? -6.566 -6.646 6.603 1.00 91.44 93 PRO A CA 1
ATOM 764 C C . PRO A 1 93 ? -5.616 -6.276 7.751 1.00 91.44 93 PRO A C 1
ATOM 766 O O . PRO A 1 93 ? -4.671 -7.007 8.061 1.00 91.44 93 PRO A O 1
ATOM 769 N N . ILE A 1 94 ? -5.872 -5.133 8.383 1.00 88.69 94 ILE A N 1
ATOM 770 C CA . ILE A 1 94 ? -5.145 -4.641 9.555 1.00 88.69 94 ILE A CA 1
ATOM 771 C C . ILE A 1 94 ? -6.099 -3.976 10.547 1.00 88.69 94 ILE A C 1
ATOM 773 O O . ILE A 1 94 ? -7.209 -3.551 10.217 1.00 88.69 94 ILE A O 1
ATOM 777 N N . ARG A 1 95 ? -5.628 -3.814 11.778 1.00 84.00 95 ARG A N 1
ATOM 778 C CA . ARG A 1 95 ? -6.318 -3.045 12.810 1.00 84.00 95 ARG A CA 1
ATOM 779 C C . ARG A 1 95 ? -5.463 -1.891 13.298 1.00 84.00 95 ARG A C 1
ATOM 781 O O . ARG A 1 95 ? -4.272 -2.024 13.573 1.00 84.00 95 ARG A O 1
ATOM 788 N N . MET A 1 96 ? -6.075 -0.721 13.421 1.00 78.06 96 MET A N 1
ATOM 789 C CA . MET A 1 96 ? -5.422 0.464 13.963 1.00 78.06 96 MET A CA 1
ATOM 790 C C . MET A 1 96 ? -5.867 0.667 15.411 1.00 78.06 96 MET A C 1
ATOM 792 O O . MET A 1 96 ? -6.943 1.197 15.676 1.00 78.06 96 MET A O 1
ATOM 796 N N . THR A 1 97 ? -5.019 0.257 16.355 1.00 67.38 97 THR A N 1
ATOM 797 C CA . THR A 1 97 ? -5.301 0.284 17.805 1.00 67.38 97 THR A CA 1
ATOM 798 C C . THR A 1 97 ? -4.665 1.474 18.537 1.00 67.38 97 THR A C 1
ATOM 800 O O . THR A 1 97 ? -4.814 1.621 19.750 1.00 67.38 97 THR A O 1
ATOM 803 N N . ARG A 1 98 ? -3.929 2.352 17.835 1.00 59.88 98 ARG A N 1
ATOM 804 C CA . ARG A 1 98 ? -3.080 3.369 18.480 1.00 59.88 98 ARG A CA 1
ATOM 805 C C . ARG A 1 98 ? -3.883 4.351 19.349 1.00 59.88 98 ARG A C 1
ATOM 807 O O . ARG A 1 98 ? -4.907 4.893 18.948 1.00 59.88 98 ARG A O 1
ATOM 814 N N . GLN A 1 99 ? -3.336 4.691 20.514 1.00 50.91 99 GLN A N 1
ATOM 815 C CA . GLN A 1 99 ? -3.796 5.834 21.303 1.00 50.91 99 GLN A CA 1
ATOM 816 C C . GLN A 1 99 ? -3.623 7.142 20.511 1.00 50.91 99 GLN A C 1
ATOM 818 O O . GLN A 1 99 ? -2.527 7.454 20.031 1.00 50.91 99 GLN A O 1
ATOM 823 N N . ALA A 1 100 ? -4.687 7.939 20.397 1.00 45.25 100 ALA A N 1
ATOM 824 C CA . ALA A 1 100 ? -4.559 9.316 19.936 1.00 45.25 100 ALA A CA 1
ATOM 825 C C . ALA A 1 100 ? -3.748 10.081 20.991 1.00 45.25 100 ALA A C 1
ATOM 827 O O . ALA A 1 100 ? -4.181 10.196 22.135 1.00 45.25 100 ALA A O 1
ATOM 828 N N . LYS A 1 101 ? -2.556 10.574 20.638 1.00 43.03 101 LYS A N 1
ATOM 829 C CA . LYS A 1 101 ? -1.828 11.527 21.484 1.00 43.03 101 LYS A CA 1
ATOM 830 C C . LYS A 1 101 ? -2.329 12.926 21.121 1.00 43.03 101 LYS A C 1
A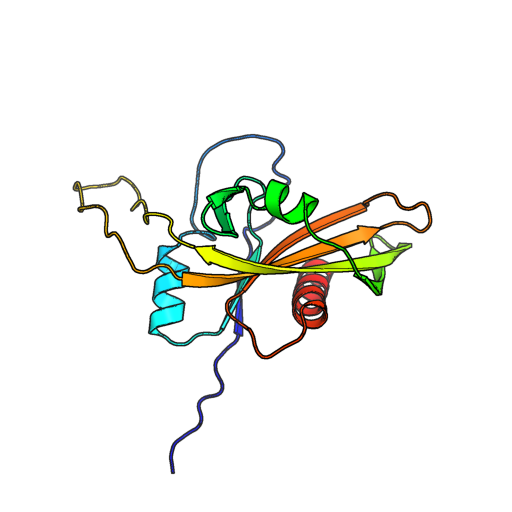TOM 832 O O . LYS A 1 101 ? -1.963 13.394 20.042 1.00 43.03 101 LYS A O 1
ATOM 837 N N . PRO A 1 102 ? -3.165 13.588 21.942 1.00 40.47 102 PRO A N 1
ATOM 838 C CA . PRO A 1 102 ? -3.474 14.990 21.710 1.00 40.47 102 PRO A CA 1
ATOM 839 C C . PRO A 1 102 ? -2.182 15.812 21.786 1.00 40.47 102 PRO A C 1
ATOM 841 O O . PRO A 1 102 ? -1.296 15.533 22.598 1.00 40.47 102 PRO A O 1
ATOM 844 N N . SER A 1 103 ? -2.072 16.801 20.898 1.00 38.59 103 SER A N 1
ATOM 845 C CA . SER A 1 103 ? -0.977 17.770 20.878 1.00 38.59 103 SER A CA 1
ATOM 846 C C . SER A 1 103 ? -0.815 18.393 22.266 1.00 38.59 103 SER A C 1
ATOM 848 O O . SER A 1 103 ? -1.777 18.897 22.848 1.00 38.59 103 SER A O 1
ATOM 850 N N . GLN A 1 104 ? 0.394 18.323 22.825 1.00 42.59 104 GLN A N 1
ATOM 851 C CA . GLN A 1 104 ? 0.706 18.899 24.128 1.00 42.59 104 GLN A CA 1
ATOM 852 C C . GLN A 1 104 ? 0.761 20.428 24.049 1.00 42.59 104 GLN A C 1
ATOM 854 O O . GLN A 1 104 ? 1.839 21.014 24.013 1.00 42.59 104 GLN A O 1
ATOM 859 N N . LYS A 1 105 ? -0.398 21.088 24.077 1.00 42.41 105 LYS A N 1
ATOM 860 C CA . LYS A 1 105 ? -0.522 22.461 24.580 1.00 42.41 105 LYS A CA 1
ATOM 861 C C . LYS A 1 105 ? -1.815 22.591 25.389 1.00 42.41 105 LYS A C 1
ATOM 863 O O . LYS A 1 105 ? -2.901 22.634 24.831 1.00 42.41 105 LYS A O 1
ATOM 868 N N . LYS A 1 106 ? -1.623 22.704 26.709 1.00 39.12 106 LYS A N 1
ATOM 869 C CA . LYS A 1 106 ? -2.596 22.964 27.789 1.00 39.12 106 LYS A CA 1
ATOM 870 C C . LYS A 1 106 ? -3.555 21.808 28.136 1.00 39.12 106 LYS A C 1
ATOM 872 O O . LYS A 1 106 ? -4.432 21.439 27.373 1.00 39.12 106 LYS A O 1
ATOM 877 N N . GLN A 1 107 ? -3.387 21.334 29.375 1.00 37.19 107 GLN A N 1
ATOM 878 C CA . GLN A 1 107 ? -4.144 20.310 30.110 1.00 37.19 107 GLN A CA 1
ATOM 879 C C . GLN A 1 107 ? -3.915 18.851 29.681 1.00 37.19 107 GLN A C 1
ATOM 881 O O . GLN A 1 107 ? -4.133 18.455 28.541 1.00 37.19 107 GLN A O 1
ATOM 886 N N . LYS A 1 108 ? -3.497 18.033 30.662 1.00 37.94 108 LYS A N 1
ATOM 887 C CA . LYS A 1 108 ? -3.476 16.564 30.616 1.00 37.94 108 LYS A CA 1
ATOM 888 C C . LYS A 1 108 ? -4.904 16.054 30.363 1.00 37.94 108 LYS A C 1
ATOM 890 O O . LYS A 1 108 ? -5.608 15.70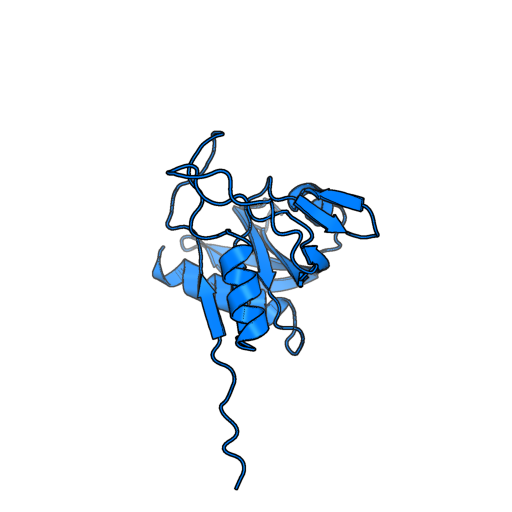5 31.305 1.00 37.94 108 LYS A O 1
ATOM 895 N N . LYS A 1 109 ? -5.360 16.035 29.109 1.00 37.19 109 LYS A N 1
ATOM 896 C CA . LYS A 1 109 ? -6.565 15.288 28.741 1.00 37.19 109 LYS A CA 1
ATOM 897 C C . LYS A 1 109 ? -6.216 13.804 28.727 1.00 37.19 109 LYS A C 1
ATOM 899 O O . LYS A 1 109 ? -5.242 13.396 28.093 1.00 37.19 109 LYS A O 1
ATOM 904 N N . LEU A 1 110 ? -6.997 13.047 29.494 1.00 35.53 110 LEU A N 1
ATOM 905 C CA . LEU A 1 110 ? -6.953 11.593 29.607 1.00 35.53 110 LEU A CA 1
ATOM 906 C C . LEU A 1 110 ? -6.848 10.961 28.217 1.00 35.53 110 LEU A C 1
ATOM 908 O O . LEU A 1 110 ? -7.552 11.356 27.288 1.00 35.53 110 LEU A O 1
ATOM 912 N N . ALA A 1 111 ? -5.929 10.006 28.085 1.00 38.50 111 ALA A N 1
ATOM 913 C CA . ALA A 1 111 ? -5.735 9.239 26.869 1.00 38.50 111 ALA A CA 1
ATOM 914 C C . ALA A 1 111 ? -7.049 8.531 26.514 1.00 38.50 111 ALA A C 1
ATOM 916 O O . ALA A 1 111 ? -7.444 7.576 27.177 1.00 38.50 111 ALA A O 1
ATOM 917 N N . VAL A 1 112 ? -7.742 9.008 25.480 1.00 43.78 112 VAL A N 1
ATOM 918 C CA . VAL A 1 112 ? -8.949 8.344 24.988 1.00 43.78 112 VAL A CA 1
ATOM 919 C C . VAL A 1 112 ? -8.496 7.087 24.249 1.00 43.78 112 VAL A C 1
ATOM 921 O O . VAL A 1 112 ? -8.009 7.147 23.111 1.00 43.78 112 VAL A O 1
ATOM 924 N N . SER A 1 113 ? -8.625 5.946 24.927 1.00 43.84 113 SER A N 1
ATOM 925 C CA . SER A 1 113 ? -8.566 4.607 24.339 1.00 43.84 113 SER A CA 1
ATOM 926 C C . SER A 1 113 ? -9.749 4.442 23.387 1.00 43.84 113 SER A C 1
ATOM 928 O O . SER A 1 113 ? -10.736 3.799 23.712 1.00 43.84 113 SER A O 1
ATOM 930 N N . GLY A 1 114 ? -9.717 5.130 22.248 1.00 52.72 114 GLY A N 1
ATOM 931 C CA . GLY A 1 114 ? -10.790 5.005 21.271 1.00 52.72 114 GLY A CA 1
ATOM 932 C C . GLY A 1 114 ? -10.750 3.641 20.590 1.00 52.72 114 GLY A C 1
ATOM 933 O O . GLY A 1 114 ? -9.728 2.949 20.599 1.00 52.72 114 GLY A O 1
ATOM 934 N N . ASN A 1 115 ? -11.876 3.289 19.985 1.00 60.56 115 ASN A N 1
ATOM 935 C CA . ASN A 1 115 ? -12.091 1.981 19.386 1.00 60.56 115 ASN A CA 1
ATOM 936 C C . ASN A 1 115 ? -11.032 1.665 18.307 1.00 60.56 115 ASN A C 1
ATOM 938 O O . ASN A 1 115 ? -10.576 2.586 17.608 1.00 60.56 115 ASN A O 1
ATOM 942 N N . PRO A 1 116 ? -10.612 0.390 18.184 1.00 70.50 116 PRO A N 1
ATOM 943 C CA . PRO A 1 116 ? -9.810 -0.073 17.060 1.00 70.50 116 PRO A CA 1
ATOM 944 C C . PRO A 1 116 ? -10.537 0.206 15.747 1.00 70.50 116 PRO A C 1
ATOM 946 O O . PRO A 1 116 ? -11.719 -0.105 15.618 1.00 70.50 116 PRO A O 1
ATOM 949 N N . VAL A 1 117 ? -9.827 0.769 14.773 1.00 77.81 117 VAL A N 1
ATOM 950 C CA . VAL A 1 117 ? -10.371 0.966 13.425 1.00 77.81 117 VAL A CA 1
ATOM 951 C C . VAL A 1 117 ? -9.939 -0.211 12.560 1.00 77.81 117 VAL A C 1
ATOM 953 O O . VAL A 1 117 ? -8.738 -0.473 12.435 1.00 77.81 117 VAL A O 1
ATOM 956 N N . ASN A 1 118 ? -10.907 -0.933 11.994 1.00 84.75 118 ASN A N 1
ATOM 957 C CA . ASN A 1 118 ? -10.630 -1.965 10.997 1.00 84.75 118 ASN A CA 1
ATOM 958 C C . ASN A 1 118 ? -10.315 -1.274 9.668 1.00 84.75 118 ASN A C 1
ATOM 960 O O . ASN A 1 118 ? -11.079 -0.435 9.201 1.00 84.75 118 ASN A O 1
ATOM 964 N N . ALA A 1 119 ? -9.186 -1.624 9.068 1.00 89.19 119 ALA A N 1
ATOM 965 C CA . ALA A 1 119 ? -8.748 -1.079 7.794 1.00 89.19 119 ALA A CA 1
ATOM 966 C C . ALA A 1 119 ? -8.017 -2.170 7.007 1.00 89.19 119 ALA A C 1
ATOM 968 O O . ALA A 1 119 ? -7.825 -3.289 7.484 1.00 89.19 119 ALA A O 1
ATOM 969 N N . ARG A 1 120 ? -7.588 -1.855 5.792 1.00 92.62 120 ARG A N 1
ATOM 970 C CA . ARG A 1 120 ? -6.654 -2.690 5.039 1.00 92.62 120 ARG A CA 1
ATOM 971 C C . ARG A 1 120 ? -5.391 -1.918 4.721 1.00 92.62 120 ARG A C 1
ATOM 973 O O . ARG A 1 120 ? -5.429 -0.709 4.490 1.00 92.62 120 ARG A O 1
ATOM 980 N N . LEU A 1 121 ? -4.276 -2.634 4.721 1.00 92.38 121 LEU A N 1
ATOM 981 C CA . LEU A 1 121 ? -2.996 -2.163 4.231 1.00 92.38 121 LEU A CA 1
ATOM 982 C C . LEU A 1 121 ? -2.856 -2.642 2.789 1.00 92.38 121 LEU A C 1
ATOM 984 O O . LEU A 1 121 ? -2.735 -3.838 2.548 1.00 92.38 121 LEU A O 1
ATOM 988 N N . VAL A 1 122 ? -2.838 -1.707 1.849 1.00 94.50 122 VAL A N 1
ATOM 989 C CA . VAL A 1 122 ? -2.511 -1.949 0.446 1.00 94.50 122 VAL A CA 1
ATOM 990 C C . VAL A 1 122 ? -1.079 -1.482 0.209 1.00 94.50 122 VAL A C 1
ATOM 992 O O . VAL A 1 122 ? -0.727 -0.326 0.448 1.00 94.50 122 VAL A O 1
ATOM 995 N N . VAL A 1 123 ? -0.226 -2.379 -0.267 1.00 94.25 123 VAL A N 1
ATOM 996 C CA . VAL A 1 123 ? 1.169 -2.085 -0.586 1.00 94.25 123 VAL A CA 1
ATOM 997 C C . VAL A 1 123 ? 1.338 -2.098 -2.093 1.00 94.25 123 VAL A C 1
ATOM 999 O O . VAL A 1 123 ? 1.177 -3.132 -2.733 1.00 94.25 123 VAL A O 1
ATOM 1002 N N . SER A 1 124 ? 1.719 -0.955 -2.656 1.00 94.25 124 SER A N 1
ATOM 1003 C CA . SER A 1 124 ? 2.043 -0.820 -4.076 1.00 94.25 124 SER A CA 1
ATOM 1004 C C . SER A 1 124 ? 3.548 -0.645 -4.247 1.00 94.25 124 SER A C 1
ATOM 1006 O O . SER A 1 124 ? 4.148 0.247 -3.643 1.00 94.25 124 SER A O 1
ATOM 1008 N N . ARG A 1 125 ? 4.161 -1.460 -5.102 1.00 94.12 125 ARG A N 1
ATOM 1009 C CA . ARG A 1 125 ? 5.566 -1.346 -5.507 1.00 94.12 125 ARG A CA 1
ATOM 1010 C C . ARG A 1 125 ? 5.637 -1.098 -7.008 1.00 94.12 125 ARG A C 1
ATOM 1012 O O . ARG A 1 125 ? 4.935 -1.751 -7.773 1.00 94.12 125 ARG A O 1
ATOM 1019 N N . ILE A 1 126 ? 6.477 -0.161 -7.425 1.00 92.56 126 ILE A N 1
ATOM 1020 C CA . ILE A 1 126 ? 6.810 0.049 -8.834 1.00 92.56 126 ILE A CA 1
ATOM 1021 C C . ILE A 1 126 ? 8.172 -0.576 -9.069 1.00 92.56 126 ILE A C 1
ATOM 1023 O O . ILE A 1 126 ? 9.140 -0.179 -8.422 1.00 92.56 126 ILE A O 1
ATOM 1027 N N . LEU A 1 127 ? 8.228 -1.563 -9.955 1.00 92.81 127 LEU A N 1
ATOM 1028 C CA . LEU A 1 127 ? 9.447 -2.277 -10.304 1.00 92.81 127 LEU A CA 1
ATOM 1029 C C . LEU A 1 127 ? 9.861 -1.942 -11.737 1.00 92.81 127 LEU A C 1
ATOM 1031 O O . LEU A 1 127 ? 9.010 -1.826 -12.625 1.00 92.81 127 LEU A O 1
ATOM 1035 N N . SER A 1 128 ? 11.164 -1.813 -11.963 1.00 90.62 128 SER A N 1
ATOM 1036 C CA . SER A 1 128 ? 11.734 -1.820 -13.310 1.00 90.62 128 SER A CA 1
ATOM 1037 C C . SER A 1 128 ? 11.573 -3.202 -13.961 1.00 90.62 128 SER A C 1
ATOM 1039 O O . SER A 1 128 ? 11.276 -4.196 -13.293 1.00 90.62 128 SER A O 1
ATOM 1041 N N . ASP A 1 129 ? 11.842 -3.295 -15.264 1.00 86.62 129 ASP A N 1
ATOM 1042 C CA . ASP A 1 129 ? 11.923 -4.594 -15.947 1.00 86.62 129 ASP A CA 1
ATOM 1043 C C . ASP A 1 129 ? 13.078 -5.474 -15.423 1.00 86.62 129 ASP A C 1
ATOM 1045 O O . ASP A 1 129 ? 13.014 -6.694 -15.547 1.00 86.62 129 ASP A O 1
ATOM 1049 N N . SER A 1 130 ? 14.095 -4.886 -14.776 1.00 86.88 130 SER A N 1
ATOM 1050 C CA . SER A 1 130 ? 15.175 -5.619 -14.096 1.00 86.88 130 SER A CA 1
ATOM 1051 C C . SER A 1 130 ? 14.809 -6.103 -12.685 1.00 86.88 130 SER A C 1
ATOM 1053 O O . SER A 1 130 ? 15.625 -6.755 -12.039 1.00 86.88 130 SER A O 1
ATOM 1055 N N . GLY A 1 131 ? 13.601 -5.799 -12.193 1.00 85.19 131 GLY A N 1
ATOM 1056 C CA . GLY A 1 131 ? 13.134 -6.189 -10.858 1.00 85.19 131 GLY A CA 1
ATOM 1057 C C . GLY A 1 131 ? 13.545 -5.237 -9.728 1.00 85.19 131 GLY A C 1
ATOM 1058 O O . GLY A 1 131 ? 13.263 -5.512 -8.563 1.00 85.19 131 GLY A O 1
ATOM 1059 N N . GLU A 1 132 ? 14.172 -4.104 -10.047 1.00 89.50 132 GLU A N 1
ATOM 1060 C CA . GLU A 1 132 ? 14.542 -3.081 -9.067 1.00 89.50 132 GLU A CA 1
ATOM 1061 C C . GLU A 1 132 ? 13.298 -2.333 -8.574 1.00 89.50 132 GLU A C 1
ATOM 1063 O O . GLU A 1 132 ? 12.485 -1.873 -9.376 1.00 89.50 132 GLU A O 1
ATOM 1068 N N . VAL A 1 133 ? 13.149 -2.169 -7.256 1.00 90.50 133 VAL A N 1
ATOM 1069 C CA . VAL A 1 133 ? 12.036 -1.406 -6.670 1.00 90.50 133 VAL A CA 1
ATOM 1070 C C . VAL A 1 133 ? 12.320 0.093 -6.787 1.00 90.50 133 VAL A C 1
ATOM 1072 O O . VAL A 1 133 ? 13.051 0.667 -5.987 1.00 90.50 133 VAL A O 1
ATOM 1075 N N . LEU A 1 134 ? 11.681 0.743 -7.757 1.00 89.38 134 LEU A N 1
ATOM 1076 C CA . LEU A 1 134 ? 11.819 2.176 -8.036 1.00 89.38 134 LEU A CA 1
ATOM 1077 C C . LEU A 1 134 ? 11.002 3.054 -7.082 1.00 89.38 134 LEU A C 1
ATOM 1079 O O . LEU A 1 134 ? 11.370 4.198 -6.807 1.00 89.38 134 LEU A O 1
ATOM 1083 N N . ALA A 1 135 ? 9.865 2.540 -6.609 1.00 90.31 135 ALA A N 1
ATOM 1084 C CA . ALA A 1 135 ? 9.019 3.214 -5.632 1.00 90.31 135 ALA A CA 1
ATOM 1085 C C . ALA A 1 135 ? 8.210 2.208 -4.808 1.00 90.31 135 ALA A C 1
ATOM 1087 O O . ALA A 1 135 ? 7.804 1.155 -5.299 1.00 90.31 135 ALA A O 1
ATOM 1088 N N . ARG A 1 136 ? 7.924 2.570 -3.553 1.00 91.19 136 ARG A N 1
ATOM 1089 C CA . ARG A 1 136 ? 7.061 1.806 -2.644 1.00 91.19 136 ARG A CA 1
ATOM 1090 C C . ARG A 1 136 ? 6.089 2.736 -1.925 1.00 91.19 136 ARG A C 1
ATOM 1092 O O . ARG A 1 136 ? 6.498 3.730 -1.316 1.00 91.19 136 ARG A O 1
ATOM 1099 N N . TRP A 1 137 ? 4.812 2.372 -1.940 1.00 91.50 137 TRP A N 1
ATOM 1100 C CA . TRP A 1 137 ? 3.738 3.068 -1.242 1.00 91.50 137 TRP A CA 1
ATOM 1101 C C . TRP A 1 137 ? 3.027 2.115 -0.287 1.00 91.50 137 TRP A C 1
ATOM 1103 O O . TRP A 1 137 ? 2.587 1.039 -0.683 1.00 91.50 137 TRP A O 1
ATOM 1113 N N . LEU A 1 138 ? 2.937 2.532 0.974 1.00 90.75 138 LEU A N 1
ATOM 1114 C CA . LEU A 1 138 ? 2.166 1.870 2.020 1.00 90.75 138 LEU A CA 1
ATOM 1115 C C . LEU A 1 138 ? 0.878 2.668 2.183 1.00 90.75 138 LEU A C 1
ATOM 1117 O O . LEU A 1 138 ? 0.928 3.827 2.598 1.00 90.75 138 LEU A O 1
ATOM 1121 N N . LEU A 1 139 ? -0.246 2.082 1.807 1.00 91.38 139 LEU A N 1
ATOM 1122 C CA . LEU A 1 139 ? -1.543 2.741 1.769 1.00 91.38 139 LEU A CA 1
ATOM 1123 C C . LEU A 1 139 ? -2.460 2.077 2.783 1.00 91.38 139 LEU A C 1
ATOM 1125 O O . LEU A 1 139 ? -2.538 0.857 2.827 1.00 91.38 139 LEU A O 1
ATOM 1129 N N . ILE A 1 140 ? -3.149 2.866 3.592 1.00 90.50 140 ILE A N 1
ATOM 1130 C CA . ILE A 1 140 ? -4.167 2.369 4.509 1.00 90.50 140 ILE A CA 1
ATOM 1131 C C . ILE A 1 140 ? -5.513 2.932 4.064 1.00 90.50 140 ILE A C 1
ATOM 1133 O O . ILE A 1 140 ? -5.619 4.120 3.751 1.00 90.50 140 ILE A O 1
ATOM 1137 N N . SER A 1 141 ? -6.534 2.081 4.024 1.00 89.12 141 SER A N 1
ATOM 1138 C CA . SER A 1 141 ? -7.889 2.480 3.648 1.00 89.12 141 SER A CA 1
ATOM 1139 C C . SER A 1 141 ? -8.947 1.691 4.413 1.00 89.12 141 SER A C 1
ATOM 1141 O O . SER A 1 141 ? -8.734 0.519 4.725 1.00 89.12 141 SER A O 1
ATOM 1143 N N . ASN A 1 142 ? -10.091 2.323 4.683 1.00 88.19 142 ASN A N 1
ATOM 1144 C CA . ASN A 1 142 ? -11.305 1.645 5.151 1.00 88.19 142 ASN A CA 1
ATOM 1145 C C . ASN A 1 142 ? -12.234 1.205 4.005 1.00 88.19 142 ASN A C 1
ATOM 1147 O O . ASN A 1 142 ? -13.274 0.606 4.260 1.00 88.19 142 ASN A O 1
ATOM 1151 N N . VAL A 1 143 ? -11.890 1.500 2.749 1.00 87.44 143 VAL A N 1
ATOM 1152 C CA . VAL A 1 143 ? -12.675 1.064 1.591 1.00 87.44 143 VAL A CA 1
ATOM 1153 C C . VAL A 1 143 ? -12.395 -0.412 1.369 1.00 87.44 143 VAL A C 1
ATOM 1155 O O . VAL A 1 143 ? -11.263 -0.748 1.029 1.00 87.44 143 VAL A O 1
ATOM 1158 N N . MET A 1 144 ? -13.399 -1.269 1.536 1.00 87.19 144 MET A N 1
ATOM 1159 C CA . MET A 1 144 ? -13.278 -2.726 1.366 1.00 87.19 144 MET A CA 1
ATOM 1160 C C . MET A 1 144 ? -13.967 -3.242 0.099 1.00 87.19 144 MET A C 1
ATOM 1162 O O . MET A 1 144 ? -13.626 -4.315 -0.378 1.00 87.19 144 MET A O 1
ATOM 1166 N N . ASP A 1 145 ? -14.871 -2.454 -0.486 1.00 88.25 145 ASP A N 1
ATOM 1167 C CA . ASP A 1 145 ? -15.734 -2.877 -1.601 1.00 88.25 145 ASP A CA 1
ATOM 1168 C C . ASP A 1 145 ? -15.062 -2.801 -2.984 1.00 88.25 145 ASP A C 1
ATOM 1170 O O . ASP A 1 145 ? -15.712 -2.970 -4.013 1.00 88.25 145 ASP A O 1
ATOM 1174 N N . VAL A 1 146 ? -13.759 -2.507 -3.032 1.00 91.25 146 VAL A N 1
ATOM 1175 C CA . VAL A 1 146 ? -12.983 -2.423 -4.278 1.00 91.25 146 VAL A CA 1
ATOM 1176 C C . VAL A 1 146 ? -11.694 -3.220 -4.160 1.00 91.25 146 VAL A C 1
ATOM 1178 O O . VAL A 1 146 ? -11.114 -3.325 -3.080 1.00 91.25 146 VAL A O 1
ATOM 1181 N N . GLU A 1 147 ? -11.186 -3.708 -5.282 1.00 92.75 147 GLU A N 1
ATOM 1182 C CA . GLU A 1 147 ? -9.927 -4.450 -5.332 1.00 92.75 147 GLU A CA 1
ATOM 1183 C C . GLU A 1 147 ? -8.721 -3.591 -4.908 1.00 92.75 147 GLU A C 1
ATOM 1185 O O . GLU A 1 147 ? -8.655 -2.386 -5.182 1.00 92.75 147 GLU A O 1
ATOM 1190 N N . ALA A 1 148 ? -7.707 -4.213 -4.298 1.00 93.00 148 ALA A N 1
ATOM 1191 C CA . ALA A 1 148 ? -6.468 -3.538 -3.880 1.00 93.00 148 ALA A CA 1
ATOM 1192 C C . ALA A 1 148 ? -5.801 -2.750 -5.017 1.00 93.00 148 ALA A C 1
ATOM 1194 O O . ALA A 1 148 ? -5.223 -1.676 -4.825 1.00 93.00 148 ALA A O 1
ATOM 1195 N N . GLN A 1 149 ? -5.880 -3.301 -6.228 1.00 94.00 149 GLN A N 1
ATOM 1196 C CA . GLN A 1 149 ? -5.317 -2.705 -7.429 1.00 94.00 149 GLN A CA 1
ATOM 1197 C C . GLN A 1 149 ? -5.973 -1.372 -7.802 1.00 94.00 149 GLN A C 1
ATOM 1199 O O . GLN A 1 149 ? -5.292 -0.517 -8.372 1.00 94.00 149 GLN A O 1
ATOM 1204 N N . GLU A 1 150 ? -7.248 -1.168 -7.470 1.00 93.88 150 GLU A N 1
ATOM 1205 C CA . GLU A 1 150 ? -7.952 0.100 -7.689 1.00 93.88 150 GLU A CA 1
ATOM 1206 C C . GLU A 1 150 ? -7.489 1.151 -6.680 1.00 93.88 150 GLU A C 1
ATOM 1208 O O . GLU A 1 150 ? -7.122 2.258 -7.069 1.00 93.88 150 GLU A O 1
ATOM 1213 N N . ILE A 1 151 ? -7.337 0.776 -5.405 1.00 92.50 151 ILE A N 1
ATOM 1214 C CA . ILE A 1 151 ? -6.745 1.656 -4.382 1.00 92.50 151 ILE A CA 1
ATOM 1215 C C . ILE A 1 151 ? -5.339 2.113 -4.788 1.00 92.50 151 ILE A C 1
ATOM 1217 O O . ILE A 1 151 ? -4.993 3.296 -4.696 1.00 92.50 151 ILE A O 1
ATOM 1221 N N . ALA A 1 152 ? -4.524 1.177 -5.276 1.00 92.88 152 ALA A N 1
ATOM 1222 C CA . ALA A 1 152 ? -3.185 1.469 -5.769 1.00 92.88 152 ALA A CA 1
ATOM 1223 C C . ALA A 1 152 ? -3.197 2.371 -7.021 1.00 92.88 152 ALA A C 1
ATOM 1225 O O . ALA A 1 152 ? -2.259 3.148 -7.216 1.00 92.88 152 ALA A O 1
ATOM 1226 N N . LEU A 1 153 ? -4.242 2.292 -7.856 1.00 92.19 153 LEU A N 1
ATOM 1227 C CA . LEU A 1 153 ? -4.417 3.141 -9.038 1.00 92.19 153 LEU A CA 1
ATOM 1228 C C . LEU A 1 153 ? -4.813 4.570 -8.659 1.00 92.19 153 LEU A C 1
ATOM 1230 O O . LEU A 1 153 ? -4.206 5.522 -9.149 1.00 92.19 153 LEU A O 1
ATOM 1234 N N . TRP A 1 154 ? -5.772 4.728 -7.743 1.00 91.75 154 TRP A N 1
ATOM 1235 C CA . TRP A 1 154 ? -6.195 6.040 -7.246 1.00 91.75 154 TRP A CA 1
ATOM 1236 C C . TRP A 1 154 ? -5.010 6.812 -6.669 1.00 91.75 154 TRP A C 1
ATOM 1238 O O . TRP A 1 154 ? -4.813 7.994 -6.964 1.00 91.75 154 TRP A O 1
ATOM 1248 N N . TYR A 1 155 ? -4.169 6.123 -5.892 1.00 89.19 155 TYR A N 1
ATOM 1249 C CA . TYR A 1 155 ? -2.954 6.722 -5.359 1.00 89.19 155 TYR A CA 1
ATOM 1250 C C . TYR A 1 155 ? -1.929 7.052 -6.453 1.00 89.19 155 TYR A C 1
ATOM 1252 O O . TYR A 1 155 ? -1.299 8.109 -6.400 1.00 89.19 155 TYR A O 1
ATOM 1260 N N . TYR A 1 156 ? -1.769 6.180 -7.452 1.00 89.31 156 TYR A N 1
ATOM 1261 C CA . TYR A 1 156 ? -0.876 6.427 -8.584 1.00 89.31 156 TYR A CA 1
ATOM 1262 C C . TYR A 1 156 ? -1.244 7.712 -9.338 1.00 89.31 156 TYR A C 1
ATOM 1264 O O . TYR A 1 156 ? -0.374 8.556 -9.545 1.00 89.31 156 TYR A O 1
ATOM 1272 N N . TRP A 1 157 ? -2.521 7.917 -9.681 1.00 88.12 157 TRP A N 1
ATOM 1273 C CA . TRP A 1 157 ? -2.966 9.145 -10.354 1.00 88.12 157 TRP A CA 1
ATOM 1274 C C . TRP A 1 157 ? -2.729 10.392 -9.507 1.00 88.12 157 TRP A C 1
ATOM 1276 O O . TRP A 1 157 ? -2.251 11.406 -10.015 1.00 88.12 157 TRP A O 1
ATOM 1286 N N . ARG A 1 158 ? -2.976 10.301 -8.197 1.00 85.06 158 ARG A N 1
ATOM 1287 C CA . ARG A 1 158 ? -2.663 11.382 -7.258 1.00 85.06 158 ARG A CA 1
ATOM 1288 C C . ARG A 1 158 ? -1.166 11.692 -7.202 1.00 85.06 158 ARG A C 1
ATOM 1290 O O . ARG A 1 158 ? -0.786 12.843 -7.033 1.00 85.06 158 ARG A O 1
ATOM 1297 N N . TRP A 1 159 ? -0.303 10.686 -7.300 1.00 84.88 159 TRP A N 1
ATOM 1298 C CA . TRP A 1 159 ? 1.138 10.920 -7.367 1.00 84.88 159 TRP A CA 1
ATOM 1299 C C . TRP A 1 159 ? 1.543 11.548 -8.707 1.00 84.88 159 TRP A C 1
ATOM 1301 O O . TRP A 1 159 ? 2.394 12.432 -8.729 1.00 84.88 159 TRP A O 1
ATOM 1311 N N . GLN A 1 160 ? 0.903 11.140 -9.806 1.00 82.06 160 GLN A N 1
ATOM 1312 C CA . GLN A 1 160 ? 1.201 11.642 -11.146 1.00 82.06 160 GLN A CA 1
ATOM 1313 C C . GLN A 1 160 ? 0.933 13.148 -11.290 1.00 82.06 160 GLN A C 1
ATOM 1315 O O . GLN A 1 160 ? 1.667 13.813 -12.005 1.00 82.06 160 GLN A O 1
ATOM 1320 N N . ILE A 1 161 ? -0.077 13.700 -10.607 1.00 81.69 161 ILE A N 1
ATOM 1321 C CA . ILE A 1 161 ? -0.342 15.154 -10.623 1.00 8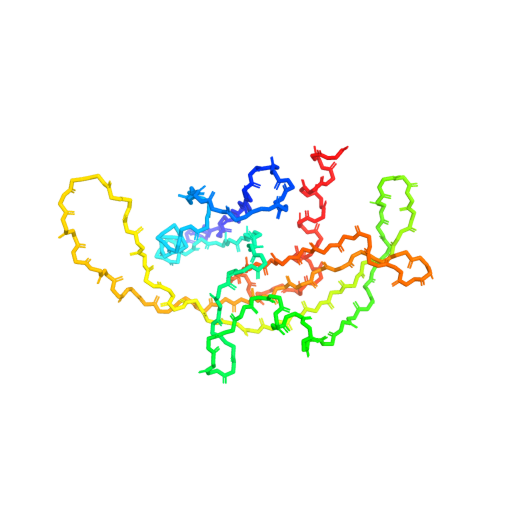1.69 161 ILE A CA 1
ATOM 1322 C C . ILE A 1 161 ? 0.678 15.972 -9.810 1.00 81.69 161 ILE A C 1
ATOM 1324 O O . ILE A 1 161 ? 0.733 17.190 -9.946 1.00 81.69 161 ILE A O 1
ATOM 1328 N N . GLU A 1 162 ? 1.459 15.327 -8.938 1.00 69.88 162 GLU A N 1
ATOM 1329 C CA . GLU A 1 162 ? 2.495 15.972 -8.120 1.00 69.88 162 GLU A CA 1
ATOM 1330 C C . GLU A 1 162 ? 3.914 15.791 -8.689 1.00 69.88 162 GLU A C 1
ATOM 1332 O O . GLU A 1 162 ? 4.859 16.390 -8.158 1.00 69.88 162 GLU A O 1
ATOM 1337 N N . SER A 1 163 ? 4.089 14.916 -9.684 1.00 61.53 163 SER A N 1
ATOM 1338 C CA . SER A 1 163 ? 5.375 14.599 -10.320 1.00 61.53 163 SER A CA 1
ATOM 1339 C C . SER A 1 163 ? 5.578 15.380 -11.606 1.00 61.53 163 SER A C 1
ATOM 1341 O O . SER A 1 163 ? 6.777 15.554 -11.915 1.00 61.53 163 SER A O 1
#

Sequence (163 aa):
MLSSQSPSLIIRTPAKRECNYPDRGGEADSIGHIRQWEEEKIHWLTRSRINSRVEYSGELMRCEQVAEQLSFTKIRKVNYKGKQCWQWVAETPIRMTRQAKPSQKKQKKLAVSGNPVNARLVVSRILSDSGEVLARWLLISNVMDVEAQEIALWYYWRWQIES

Secondary structure (DSSP, 8-state):
-----PPPEEEE--------S-----SSS-HHHHHHHHHTT-EEEEEPPTT-EEEETTEEEEHHHHHHHSPPEEEEEEEETTEEEEEEEEEEEEEE-------SSSS------PPPEEEEEEEEEEE-TT--EEEEEEEEES--SS-HHHHHHHHHHHHHTT-